Protein AF-A0A953YMF6-F1 (afdb_monomer)

Mean predicted aligned error: 9.03 Å

Structure (mmCIF, N/CA/C/O backbone):
data_AF-A0A953YMF6-F1
#
_entry.id   AF-A0A953YMF6-F1
#
loop_
_atom_site.group_PDB
_atom_site.id
_atom_site.type_symbol
_atom_site.label_atom_id
_atom_site.label_alt_id
_atom_site.label_comp_id
_atom_site.label_asym_id
_atom_site.label_entity_id
_atom_site.label_seq_id
_atom_site.pdbx_PDB_ins_code
_atom_site.Cartn_x
_atom_site.Cartn_y
_atom_site.Cartn_z
_atom_site.occupancy
_atom_site.B_iso_or_equiv
_atom_site.auth_seq_id
_atom_site.auth_comp_id
_atom_site.auth_asym_id
_atom_site.auth_atom_id
_atom_site.pdbx_PDB_model_num
ATOM 1 N N . MET A 1 1 ? 5.468 -8.503 -53.612 1.00 35.72 1 MET A N 1
ATOM 2 C CA . MET A 1 1 ? 6.030 -7.409 -52.796 1.00 35.72 1 MET A CA 1
ATOM 3 C C . MET A 1 1 ? 4.960 -7.009 -51.811 1.00 35.72 1 MET A C 1
ATOM 5 O O . MET A 1 1 ? 3.915 -6.555 -52.247 1.00 35.72 1 MET A O 1
ATOM 9 N N . ILE A 1 2 ? 5.167 -7.304 -50.532 1.00 38.12 2 ILE A N 1
ATOM 10 C CA . ILE A 1 2 ? 4.272 -6.901 -49.447 1.00 38.12 2 ILE A CA 1
ATOM 11 C C . ILE A 1 2 ? 5.068 -5.865 -48.662 1.00 38.12 2 ILE A C 1
ATOM 13 O O . ILE A 1 2 ? 6.164 -6.175 -48.197 1.00 38.12 2 ILE A O 1
ATOM 17 N N . GLU A 1 3 ? 4.576 -4.630 -48.616 1.00 32.31 3 GLU A N 1
ATOM 18 C CA . GLU A 1 3 ? 5.166 -3.569 -47.800 1.00 32.31 3 GLU A CA 1
ATOM 19 C C . GLU A 1 3 ? 5.067 -3.939 -46.311 1.00 32.31 3 GLU A C 1
ATOM 21 O O . GLU A 1 3 ? 4.040 -4.480 -45.883 1.00 32.31 3 GLU A O 1
ATOM 26 N N . PRO A 1 4 ? 6.096 -3.657 -45.495 1.00 41.09 4 PRO A N 1
ATOM 27 C CA . PRO A 1 4 ? 5.987 -3.818 -44.060 1.00 41.09 4 PRO A CA 1
ATOM 28 C C . PRO A 1 4 ? 5.126 -2.683 -43.501 1.00 41.09 4 PRO A C 1
ATOM 30 O O . PRO A 1 4 ? 5.517 -1.519 -43.515 1.00 41.09 4 PRO A O 1
ATOM 33 N N . GLN A 1 5 ? 3.949 -3.047 -42.992 1.00 37.19 5 GLN A N 1
ATOM 34 C CA . GLN A 1 5 ? 3.132 -2.204 -42.123 1.00 37.19 5 GLN A CA 1
ATOM 35 C C . GLN A 1 5 ? 3.974 -1.812 -40.900 1.00 37.19 5 GLN A C 1
ATOM 37 O O . GLN A 1 5 ? 4.220 -2.625 -40.007 1.00 37.19 5 GLN A O 1
ATOM 42 N N . THR A 1 6 ? 4.458 -0.574 -40.875 1.00 38.00 6 THR A N 1
ATOM 43 C CA . THR A 1 6 ? 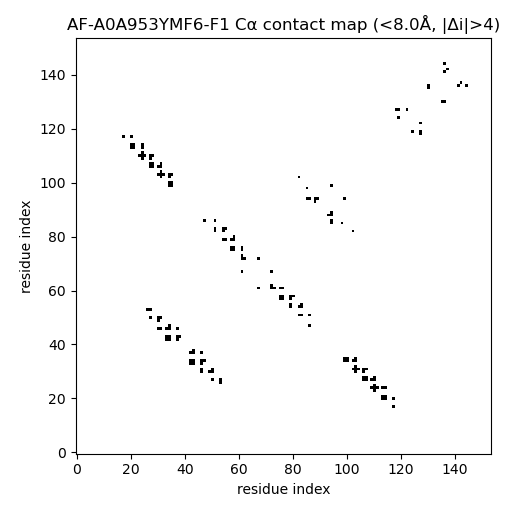5.107 0.018 -39.707 1.00 38.00 6 THR A CA 1
ATOM 44 C C . THR A 1 6 ? 4.085 0.136 -38.581 1.00 38.00 6 THR A C 1
ATOM 46 O O . THR A 1 6 ? 3.104 0.871 -38.683 1.00 38.00 6 THR A O 1
ATOM 49 N N . SER A 1 7 ? 4.317 -0.633 -37.518 1.00 37.59 7 SER A N 1
ATOM 50 C CA . SER A 1 7 ? 3.500 -0.709 -36.308 1.00 37.59 7 SER A CA 1
ATOM 51 C C . SER A 1 7 ? 3.363 0.664 -35.629 1.00 37.59 7 SER A C 1
ATOM 53 O O . SER A 1 7 ? 4.248 1.111 -34.903 1.00 37.59 7 SER A O 1
ATOM 55 N N . HIS A 1 8 ? 2.239 1.344 -35.860 1.00 34.78 8 HIS A N 1
ATOM 56 C CA . HIS A 1 8 ? 1.838 2.587 -35.190 1.00 34.78 8 HIS A CA 1
ATOM 57 C C . HIS A 1 8 ? 1.134 2.310 -33.843 1.00 34.78 8 HIS A C 1
ATOM 59 O O . HIS A 1 8 ? 0.002 2.737 -33.635 1.00 34.78 8 HIS A O 1
ATOM 65 N N . LEU A 1 9 ? 1.767 1.581 -32.913 1.00 37.84 9 LEU A N 1
ATOM 66 C CA . LEU A 1 9 ? 1.122 1.196 -31.638 1.00 37.84 9 LEU A CA 1
ATOM 67 C C . LEU A 1 9 ? 1.885 1.537 -30.344 1.00 37.84 9 LEU A C 1
ATOM 69 O O . LEU A 1 9 ? 1.521 1.020 -29.296 1.00 37.84 9 LEU A O 1
ATOM 73 N N . ASN A 1 10 ? 2.875 2.440 -30.351 1.00 44.47 10 ASN A N 1
ATOM 74 C CA . ASN A 1 10 ? 3.726 2.645 -29.158 1.00 44.47 10 ASN A CA 1
ATOM 75 C C . ASN A 1 10 ? 3.634 4.010 -28.445 1.00 44.47 10 ASN A C 1
ATOM 77 O O . ASN A 1 10 ? 4.318 4.201 -27.448 1.00 44.47 10 ASN A O 1
ATOM 81 N N . GLY A 1 11 ? 2.795 4.954 -28.887 1.00 38.06 11 GLY A N 1
ATOM 82 C CA . GLY A 1 11 ? 2.727 6.290 -28.259 1.00 38.06 11 GLY A CA 1
ATOM 83 C C . GLY A 1 11 ? 1.554 6.524 -27.299 1.00 38.06 11 GLY A C 1
ATOM 84 O O . GLY A 1 11 ? 1.656 7.334 -26.386 1.00 38.06 11 GLY A O 1
ATOM 85 N N . LEU A 1 12 ? 0.428 5.832 -27.495 1.00 35.53 12 LEU A N 1
ATOM 86 C CA . LEU A 1 12 ? -0.853 6.201 -26.871 1.00 35.53 12 LEU A CA 1
ATOM 87 C C . LEU A 1 12 ? -1.210 5.412 -25.601 1.00 35.53 12 LEU A C 1
ATOM 89 O O . LEU A 1 12 ? -2.203 5.740 -24.963 1.00 35.53 12 LEU A O 1
ATOM 93 N N . ASN A 1 13 ? -0.421 4.403 -25.213 1.00 51.28 13 ASN A N 1
ATOM 94 C CA . ASN A 1 13 ? -0.772 3.513 -24.096 1.00 51.28 13 ASN A CA 1
ATOM 95 C C . ASN A 1 13 ? 0.205 3.559 -22.907 1.00 51.28 13 ASN A C 1
ATOM 97 O O . ASN A 1 13 ? -0.141 3.090 -21.832 1.00 51.28 13 ASN A O 1
ATOM 101 N N . LEU A 1 14 ? 1.402 4.145 -23.052 1.00 45.78 14 LEU A N 1
ATOM 102 C CA . LEU A 1 14 ? 2.313 4.303 -21.909 1.00 45.78 14 LEU A CA 1
ATOM 103 C C . LEU A 1 14 ? 1.815 5.382 -20.942 1.00 45.78 14 LEU A C 1
ATOM 105 O O . LEU A 1 14 ? 1.715 5.118 -19.752 1.00 45.78 14 LEU A O 1
ATOM 109 N N . ASN A 1 15 ? 1.412 6.550 -21.454 1.00 50.34 15 ASN A N 1
ATOM 110 C CA . ASN A 1 15 ? 0.965 7.662 -20.608 1.00 50.34 15 ASN A CA 1
ATOM 111 C C . ASN A 1 15 ? -0.274 7.293 -19.775 1.00 50.34 15 ASN A C 1
ATOM 113 O O . ASN A 1 15 ? -0.282 7.508 -18.574 1.00 50.34 15 ASN A O 1
ATOM 117 N N . ALA A 1 16 ? -1.280 6.643 -20.372 1.00 51.50 16 ALA A N 1
ATOM 118 C CA . ALA A 1 16 ? -2.494 6.245 -19.652 1.00 51.50 16 ALA A CA 1
ATOM 119 C C . ALA A 1 16 ? -2.243 5.156 -18.586 1.00 51.50 16 ALA A C 1
ATOM 121 O O . ALA A 1 16 ? -2.864 5.169 -17.523 1.00 51.50 16 ALA A O 1
ATOM 122 N N . VAL A 1 17 ? -1.329 4.215 -18.853 1.00 55.47 17 VAL A N 1
ATOM 123 C CA . VAL A 1 17 ? -0.940 3.172 -17.888 1.00 55.47 17 VAL A CA 1
ATOM 124 C C . VAL A 1 17 ? -0.096 3.760 -16.752 1.00 55.47 17 VAL A C 1
ATOM 126 O O . VAL A 1 17 ? -0.308 3.401 -15.593 1.00 55.47 17 VAL A O 1
ATOM 129 N N . MET A 1 18 ? 0.804 4.698 -17.063 1.00 59.38 18 MET A N 1
ATOM 130 C CA . MET A 1 18 ? 1.586 5.433 -16.066 1.00 59.38 18 MET A CA 1
ATOM 131 C C . MET A 1 18 ? 0.686 6.309 -15.185 1.00 59.38 18 MET A C 1
ATOM 133 O O . MET A 1 18 ? 0.824 6.277 -13.964 1.00 59.38 18 MET A O 1
ATOM 137 N N . ASP A 1 19 ? -0.295 7.000 -15.771 1.00 67.62 19 ASP A N 1
ATOM 138 C CA . ASP A 1 19 ? -1.253 7.838 -15.041 1.00 67.62 19 ASP A CA 1
ATOM 139 C C . ASP A 1 19 ? -2.106 7.013 -14.060 1.00 67.62 19 ASP A C 1
ATOM 141 O O . ASP A 1 19 ? -2.332 7.434 -12.923 1.00 67.62 19 ASP A O 1
ATOM 145 N N . SER A 1 20 ? -2.531 5.805 -14.456 1.00 75.44 20 SER A N 1
ATOM 146 C CA . SER A 1 20 ? -3.292 4.896 -13.583 1.00 75.44 20 SER A CA 1
ATOM 147 C C . SER A 1 20 ? -2.458 4.398 -12.402 1.00 75.44 20 SER A C 1
ATOM 149 O O . SER A 1 20 ? -2.906 4.464 -11.260 1.00 75.44 20 SER A O 1
ATOM 151 N N . ALA A 1 21 ? -1.232 3.930 -12.649 1.00 76.69 21 ALA A N 1
ATOM 152 C CA . ALA A 1 21 ? -0.376 3.383 -11.597 1.00 76.69 21 ALA A CA 1
ATOM 153 C C . ALA A 1 21 ? 0.095 4.456 -10.602 1.00 76.69 21 ALA A C 1
ATOM 155 O O . ALA A 1 21 ? 0.139 4.211 -9.395 1.00 76.69 21 ALA A O 1
ATOM 156 N N . VAL A 1 22 ? 0.399 5.664 -11.0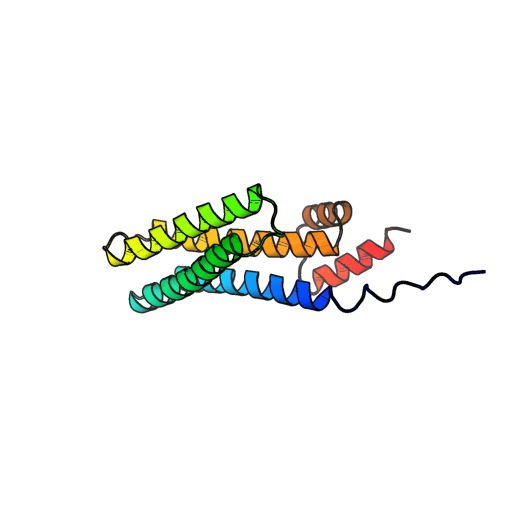85 1.00 81.81 22 VAL A N 1
ATOM 157 C CA . VAL A 1 22 ? 0.719 6.809 -10.220 1.00 81.81 22 VAL A CA 1
ATOM 158 C C . VAL A 1 22 ? -0.497 7.206 -9.383 1.00 81.81 22 VAL A C 1
ATOM 160 O O . VAL A 1 22 ? -0.361 7.448 -8.185 1.00 81.81 22 VAL A O 1
ATOM 163 N N . SER A 1 23 ? -1.698 7.216 -9.970 1.00 87.06 23 SER A N 1
ATOM 164 C CA . SER A 1 23 ? -2.935 7.491 -9.229 1.00 87.06 23 SER A CA 1
ATOM 165 C C . SER A 1 23 ? -3.195 6.458 -8.124 1.00 87.06 23 SER A C 1
ATOM 167 O O . SER A 1 23 ? -3.509 6.833 -6.993 1.00 87.06 23 SER A O 1
ATOM 169 N N . GLU A 1 24 ? -3.001 5.169 -8.411 1.00 86.94 24 GLU A N 1
ATOM 170 C CA . GLU A 1 24 ? -3.149 4.078 -7.440 1.00 86.94 24 GLU A CA 1
ATOM 171 C C . GLU A 1 24 ? -2.130 4.176 -6.294 1.00 86.94 24 GLU A C 1
ATOM 173 O O . GLU A 1 24 ? -2.500 4.067 -5.119 1.00 86.94 24 GLU A O 1
ATOM 178 N N . ALA A 1 25 ? -0.858 4.437 -6.613 1.00 90.06 25 ALA A N 1
ATOM 179 C CA . ALA A 1 25 ? 0.185 4.648 -5.614 1.00 90.06 25 ALA A CA 1
ATOM 180 C C . ALA A 1 25 ? -0.109 5.870 -4.730 1.00 90.06 25 ALA A C 1
ATOM 182 O O . ALA A 1 25 ? 0.014 5.789 -3.505 1.00 90.06 25 ALA A O 1
ATOM 183 N N . ASN A 1 26 ? -0.566 6.974 -5.327 1.00 92.31 26 ASN A N 1
ATOM 184 C CA . ASN A 1 26 ? -0.955 8.176 -4.593 1.00 92.31 26 ASN A CA 1
ATOM 185 C C . ASN A 1 26 ? -2.125 7.902 -3.647 1.00 92.31 26 ASN A C 1
ATOM 187 O O . ASN A 1 26 ? -2.067 8.296 -2.486 1.00 92.31 26 ASN A O 1
ATOM 191 N N . ALA A 1 27 ? -3.148 7.165 -4.087 1.00 94.56 27 ALA A N 1
ATOM 192 C CA . ALA A 1 27 ? -4.291 6.839 -3.240 1.00 94.56 27 ALA A CA 1
ATOM 193 C C . ALA A 1 27 ? -3.888 6.025 -1.993 1.00 94.56 27 ALA A C 1
ATOM 195 O O . ALA A 1 27 ? -4.419 6.255 -0.902 1.00 94.56 27 ALA A O 1
ATOM 196 N N . LEU A 1 28 ? -2.935 5.097 -2.136 1.00 95.88 28 LEU A N 1
ATOM 197 C CA . LEU A 1 28 ? -2.365 4.347 -1.014 1.00 95.88 28 LEU A CA 1
ATOM 198 C C . LEU A 1 28 ? -1.517 5.243 -0.099 1.00 95.88 28 LEU A C 1
ATOM 200 O O . LEU A 1 28 ? -1.664 5.179 1.123 1.00 95.88 28 LEU A O 1
ATOM 204 N N . ALA A 1 29 ? -0.667 6.101 -0.666 1.00 95.06 29 ALA A N 1
ATOM 205 C CA . ALA A 1 29 ? 0.146 7.041 0.104 1.00 95.06 29 ALA A CA 1
ATOM 206 C C . A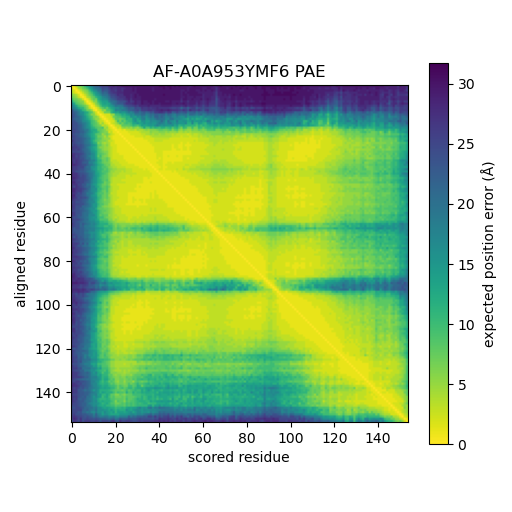LA A 1 29 ? -0.721 8.025 0.909 1.00 95.06 29 ALA A C 1
ATOM 208 O O . ALA A 1 29 ? -0.494 8.213 2.103 1.00 95.06 29 ALA A O 1
ATOM 209 N N . GLU A 1 30 ? -1.770 8.578 0.299 1.00 96.00 30 GLU A N 1
ATOM 210 C CA . GLU A 1 30 ? -2.768 9.417 0.967 1.00 96.00 30 GLU A CA 1
ATOM 211 C C . GLU A 1 30 ? -3.428 8.682 2.135 1.00 96.00 30 GLU A C 1
ATOM 213 O O . GLU A 1 30 ? -3.497 9.219 3.238 1.00 96.00 30 GLU A O 1
ATOM 218 N N . ALA A 1 31 ? -3.863 7.433 1.934 1.00 96.75 31 ALA A N 1
ATOM 219 C CA . ALA A 1 31 ? -4.463 6.637 3.001 1.00 96.75 31 ALA A CA 1
ATOM 220 C C . ALA A 1 31 ? -3.488 6.410 4.170 1.00 96.75 31 ALA A C 1
ATOM 222 O O . ALA A 1 31 ? -3.891 6.454 5.331 1.00 96.75 31 ALA A O 1
ATOM 223 N N . ALA A 1 32 ? -2.197 6.208 3.889 1.00 96.56 32 ALA A N 1
ATOM 224 C CA . ALA A 1 32 ? -1.176 6.110 4.930 1.00 96.56 32 ALA A CA 1
ATOM 225 C C . ALA A 1 32 ? -0.993 7.423 5.703 1.00 96.56 32 ALA A C 1
ATOM 227 O O . ALA A 1 32 ? -0.925 7.400 6.932 1.00 96.56 32 ALA A O 1
ATOM 228 N N . LEU A 1 33 ? -0.946 8.558 5.001 1.00 96.25 33 LEU A N 1
ATOM 229 C CA . LEU A 1 33 ? -0.832 9.882 5.615 1.00 96.25 33 LEU A CA 1
ATOM 230 C C . LEU A 1 33 ? -2.057 10.210 6.471 1.00 96.25 33 LEU A C 1
ATOM 232 O O . LEU A 1 33 ? -1.906 10.738 7.568 1.00 96.25 33 LEU A O 1
ATOM 236 N N . MET A 1 34 ? -3.261 9.848 6.017 1.00 97.38 34 MET A N 1
ATOM 237 C CA . MET A 1 34 ? -4.480 9.994 6.814 1.00 97.38 34 MET A CA 1
ATOM 238 C C . MET A 1 34 ? -4.391 9.214 8.127 1.00 97.38 34 MET A C 1
ATOM 240 O O . MET A 1 34 ? -4.782 9.740 9.161 1.00 97.38 34 MET A O 1
ATOM 244 N N . ILE A 1 35 ? -3.853 7.988 8.106 1.00 95.94 35 ILE A N 1
ATOM 245 C CA . ILE A 1 35 ? -3.656 7.194 9.327 1.00 95.94 35 ILE A CA 1
ATOM 246 C C . ILE A 1 35 ? -2.626 7.857 10.252 1.00 95.94 35 ILE A C 1
ATOM 248 O O . ILE A 1 35 ? -2.854 7.939 11.454 1.00 95.94 35 ILE A O 1
ATOM 252 N N . GLN A 1 36 ? -1.493 8.312 9.710 1.00 95.12 36 GLN A N 1
ATOM 253 C CA . GLN A 1 36 ? -0.401 8.886 10.508 1.00 95.12 36 GLN A CA 1
ATOM 254 C C . GLN A 1 36 ? -0.754 10.241 11.128 1.00 95.12 36 GLN A C 1
ATOM 256 O O . GLN A 1 36 ? -0.293 10.541 12.225 1.00 95.12 36 GLN A O 1
ATOM 261 N N . ASN A 1 37 ? -1.573 11.037 10.438 1.00 95.75 37 ASN A N 1
ATOM 262 C CA . ASN A 1 37 ? -1.957 12.383 10.861 1.00 95.75 37 ASN A CA 1
ATOM 263 C C . ASN A 1 37 ? -3.299 12.423 11.608 1.00 95.75 37 ASN A C 1
ATOM 265 O O . ASN A 1 37 ? -3.796 13.506 11.911 1.00 95.75 37 ASN A O 1
ATOM 269 N N . ALA A 1 38 ? -3.932 11.274 11.859 1.00 95.00 38 ALA A N 1
ATOM 270 C CA . ALA A 1 38 ? -5.188 11.232 12.591 1.00 95.00 38 ALA A CA 1
ATOM 271 C C . ALA A 1 38 ? -4.950 11.476 14.089 1.00 95.00 38 ALA A C 1
ATOM 273 O O . ALA A 1 38 ? -4.272 10.699 14.758 1.00 95.00 38 ALA A O 1
ATOM 274 N N . GLU A 1 39 ? -5.556 12.535 14.621 1.00 93.38 39 GLU A N 1
ATOM 275 C CA . GLU A 1 39 ? -5.455 12.933 16.033 1.00 93.38 39 GLU A CA 1
ATOM 276 C C . GLU A 1 39 ? -6.737 12.631 16.822 1.00 93.38 39 GLU A C 1
ATOM 278 O O . GLU A 1 39 ? -6.749 12.663 18.051 1.00 93.38 39 GLU A O 1
ATOM 283 N N . THR A 1 40 ? -7.832 12.338 16.118 1.00 93.19 40 THR A N 1
ATOM 284 C CA . THR A 1 40 ? -9.154 12.075 16.699 1.00 93.19 40 THR A CA 1
ATOM 285 C C . THR A 1 40 ? -9.708 10.739 16.223 1.00 93.19 40 THR A C 1
ATOM 287 O O . THR A 1 40 ? -9.428 10.302 15.106 1.00 93.19 40 THR A O 1
ATOM 290 N N . ASP A 1 41 ? -10.577 10.122 17.026 1.00 90.56 41 ASP A N 1
ATOM 291 C CA . ASP A 1 41 ? -11.246 8.863 16.665 1.00 90.56 41 ASP A CA 1
ATOM 292 C C . ASP A 1 41 ? -12.022 8.970 15.346 1.00 90.56 41 ASP A C 1
ATOM 294 O O . ASP A 1 41 ? -12.071 8.020 14.565 1.00 90.56 41 ASP A O 1
ATOM 298 N N . GLN A 1 42 ? -12.588 10.146 15.059 1.00 93.06 42 GLN A N 1
ATOM 299 C CA . GLN A 1 42 ? -13.275 10.398 13.798 1.00 93.06 42 GLN A CA 1
ATOM 300 C C . GLN A 1 42 ? -12.307 10.380 12.607 1.00 93.06 42 GLN A C 1
ATOM 302 O O . GLN A 1 42 ? -12.577 9.699 11.620 1.00 93.06 42 GLN A O 1
ATOM 307 N N . GLN A 1 43 ? -11.155 11.051 12.714 1.00 94.25 43 GLN A N 1
ATOM 308 C CA . GLN A 1 43 ? -10.124 11.017 11.670 1.00 94.25 43 GLN A CA 1
ATOM 309 C C . GLN A 1 43 ? -9.549 9.609 11.479 1.00 94.25 43 GLN A C 1
ATOM 311 O O . GLN A 1 43 ? -9.329 9.192 10.342 1.00 94.25 43 GLN A O 1
ATOM 316 N N . ILE A 1 44 ? -9.356 8.852 12.567 1.00 93.19 44 ILE A N 1
ATOM 317 C CA . ILE A 1 44 ? -8.946 7.443 12.495 1.00 93.19 44 ILE A CA 1
ATOM 318 C C . ILE A 1 44 ? -10.008 6.642 11.732 1.00 93.19 44 ILE A C 1
ATOM 320 O O . ILE A 1 44 ? -9.672 5.899 10.812 1.00 93.19 44 ILE A O 1
ATOM 324 N N . GLY A 1 45 ? -11.290 6.817 12.059 1.00 93.25 45 GLY A N 1
ATOM 325 C CA . GLY A 1 45 ? -12.399 6.158 11.369 1.00 93.25 45 GLY A CA 1
ATOM 326 C C . GLY A 1 45 ? -12.445 6.462 9.868 1.00 93.25 45 GLY A C 1
ATOM 327 O O . GLY A 1 45 ? -12.613 5.547 9.059 1.00 93.25 45 GLY A O 1
ATOM 328 N N . ASP A 1 46 ? -12.238 7.719 9.476 1.00 94.56 46 ASP A N 1
ATOM 329 C CA . ASP A 1 46 ? -12.203 8.129 8.069 1.00 94.56 46 ASP A CA 1
ATOM 330 C C . ASP A 1 46 ? -10.987 7.546 7.328 1.00 94.56 46 ASP A C 1
ATOM 332 O O . ASP A 1 46 ? -11.122 7.032 6.213 1.00 94.56 46 ASP A O 1
ATOM 336 N N . ALA A 1 47 ? -9.814 7.538 7.967 1.00 95.44 47 ALA A N 1
ATOM 337 C CA . ALA A 1 47 ? -8.597 6.935 7.427 1.00 95.44 47 ALA A CA 1
ATOM 338 C C . ALA A 1 47 ? -8.734 5.413 7.238 1.00 95.44 47 ALA A C 1
ATOM 340 O O . ALA A 1 47 ? -8.352 4.859 6.198 1.00 95.44 47 ALA A O 1
ATOM 341 N N . LEU A 1 48 ? -9.334 4.727 8.215 1.00 95.44 48 LEU A N 1
ATOM 342 C CA . LEU A 1 48 ? -9.632 3.298 8.141 1.00 95.44 48 LEU A CA 1
ATOM 343 C C . LEU A 1 48 ? -10.665 2.999 7.053 1.00 95.44 48 LEU A C 1
ATOM 345 O O . LEU A 1 48 ? -10.487 2.042 6.303 1.00 95.44 48 LEU A O 1
ATOM 349 N N . ARG A 1 49 ? -11.700 3.833 6.897 1.00 95.38 49 ARG A N 1
ATOM 350 C CA . ARG A 1 49 ? -12.701 3.691 5.828 1.00 95.38 49 ARG A CA 1
ATOM 351 C C . ARG A 1 49 ? -12.073 3.838 4.444 1.00 95.38 49 ARG A C 1
ATOM 353 O O . ARG A 1 49 ? -12.339 3.013 3.570 1.00 95.38 49 ARG A O 1
ATOM 360 N N . ARG A 1 50 ? -11.222 4.850 4.245 1.00 96.00 50 ARG A N 1
ATOM 361 C CA . ARG A 1 50 ? -10.479 5.041 2.989 1.00 96.00 50 ARG A CA 1
ATOM 362 C C . ARG A 1 50 ? -9.590 3.836 2.691 1.00 96.00 50 ARG A C 1
ATOM 364 O O . ARG A 1 50 ? -9.631 3.309 1.582 1.00 96.00 50 ARG A O 1
ATOM 371 N N . THR A 1 51 ? -8.845 3.366 3.690 1.00 96.38 51 THR A N 1
ATOM 372 C CA . THR A 1 51 ? -7.995 2.173 3.563 1.00 96.38 51 THR A CA 1
ATOM 373 C C . THR A 1 51 ? -8.834 0.947 3.201 1.00 96.38 51 THR A C 1
ATOM 375 O O . THR A 1 51 ? -8.524 0.253 2.238 1.00 96.38 51 THR A O 1
ATOM 378 N N . PHE A 1 52 ? -9.952 0.718 3.890 1.00 96.75 52 PHE A N 1
ATOM 379 C CA . PHE A 1 52 ? -10.855 -0.395 3.609 1.00 96.75 52 PHE A CA 1
ATOM 380 C C . PHE A 1 52 ? -11.344 -0.392 2.157 1.00 96.75 52 PHE A C 1
ATOM 382 O O . PHE A 1 52 ? -11.291 -1.421 1.493 1.00 96.75 52 PHE A O 1
ATOM 389 N N . GLN A 1 53 ? -11.784 0.759 1.639 1.00 96.50 53 GLN A N 1
ATOM 390 C CA . GLN A 1 53 ? -12.282 0.875 0.264 1.00 96.50 53 GLN A CA 1
ATOM 391 C C . GLN A 1 53 ? -11.218 0.506 -0.777 1.00 96.50 53 GLN A C 1
ATOM 393 O O . GLN A 1 53 ? -11.516 -0.237 -1.713 1.00 96.50 53 GLN A O 1
ATOM 398 N N . LEU A 1 54 ? -9.982 0.984 -0.600 1.00 95.88 54 LEU A N 1
ATOM 399 C CA . LEU A 1 54 ? -8.872 0.671 -1.504 1.00 95.88 54 LEU A CA 1
ATOM 400 C C . LEU A 1 54 ? -8.563 -0.829 -1.503 1.00 95.88 54 LEU A C 1
ATOM 402 O O . LEU A 1 54 ? -8.489 -1.456 -2.560 1.00 95.88 54 LEU A O 1
ATOM 406 N N . TRP A 1 55 ? -8.447 -1.424 -0.316 1.00 97.12 55 TRP A N 1
ATOM 407 C CA . TRP A 1 55 ? -8.103 -2.837 -0.175 1.00 97.12 55 TRP A CA 1
ATOM 408 C C . TRP A 1 55 ? -9.238 -3.778 -0.578 1.00 97.12 55 TRP A C 1
ATOM 410 O O . TRP A 1 55 ? -8.972 -4.828 -1.156 1.00 97.12 55 TRP A O 1
ATOM 420 N N . ALA A 1 56 ? -10.499 -3.390 -0.377 1.00 96.12 56 ALA A N 1
ATOM 421 C CA . ALA A 1 56 ? -11.648 -4.119 -0.906 1.00 96.12 56 ALA A CA 1
ATOM 422 C C . ALA A 1 56 ? -11.658 -4.097 -2.444 1.00 96.12 56 ALA A C 1
ATOM 424 O O . ALA A 1 56 ? -11.909 -5.124 -3.076 1.00 96.12 56 ALA A O 1
ATOM 425 N N . GLY A 1 57 ? -11.317 -2.953 -3.047 1.00 94.38 57 GLY A N 1
ATOM 426 C CA . GLY A 1 57 ? -11.135 -2.824 -4.492 1.00 94.38 57 GLY A CA 1
ATOM 427 C C . GLY A 1 57 ? -10.024 -3.732 -5.024 1.00 94.38 57 GLY A C 1
ATOM 428 O O . GLY A 1 57 ? -10.257 -4.493 -5.961 1.00 94.38 57 GLY A O 1
ATOM 429 N N . LEU A 1 58 ? -8.847 -3.725 -4.389 1.00 92.19 58 LEU A N 1
ATOM 430 C CA . LEU A 1 58 ? -7.726 -4.607 -4.746 1.00 92.19 58 LEU A CA 1
ATOM 431 C C . LEU A 1 58 ? -8.077 -6.090 -4.586 1.00 92.19 58 LEU A C 1
ATOM 433 O O . LEU A 1 58 ? -7.762 -6.899 -5.459 1.00 92.19 58 LEU A O 1
ATOM 437 N N . ARG A 1 59 ? -8.775 -6.448 -3.503 1.00 95.56 59 ARG A N 1
ATOM 438 C CA . ARG A 1 59 ? -9.240 -7.816 -3.254 1.00 95.56 59 ARG A CA 1
ATOM 439 C C . ARG A 1 59 ? -10.184 -8.303 -4.348 1.00 95.56 59 ARG A C 1
ATOM 441 O O . ARG A 1 59 ? -10.055 -9.444 -4.790 1.00 95.56 59 ARG A O 1
ATOM 448 N N . ALA A 1 60 ? -11.110 -7.445 -4.778 1.00 93.81 60 ALA A N 1
ATOM 449 C CA . ALA A 1 60 ? -12.018 -7.726 -5.883 1.00 93.81 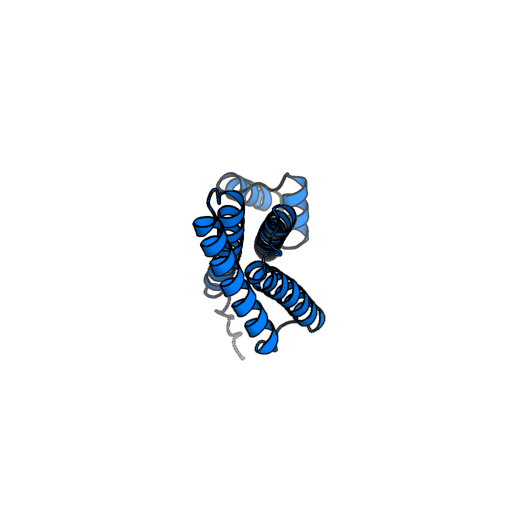60 ALA A CA 1
ATOM 450 C C . ALA A 1 60 ? -11.264 -7.793 -7.219 1.00 93.81 60 ALA A C 1
ATOM 452 O O . ALA A 1 60 ? -11.479 -8.718 -7.996 1.00 93.81 60 ALA A O 1
ATOM 453 N N . ALA A 1 61 ? -10.323 -6.884 -7.478 1.00 89.75 61 ALA A N 1
ATOM 454 C CA . ALA A 1 61 ? -9.495 -6.931 -8.680 1.00 89.75 61 ALA A CA 1
ATOM 455 C C . ALA A 1 61 ? -8.721 -8.255 -8.781 1.00 89.75 61 ALA A C 1
ATOM 457 O O . ALA A 1 61 ? -8.739 -8.879 -9.839 1.00 89.75 61 ALA A O 1
ATOM 458 N N . ALA A 1 62 ? -8.139 -8.737 -7.679 1.00 90.38 62 ALA A N 1
ATOM 459 C CA . ALA A 1 62 ? -7.457 -10.031 -7.629 1.00 90.38 62 ALA A CA 1
ATOM 460 C C . ALA A 1 62 ? -8.391 -11.228 -7.904 1.00 90.38 62 ALA A C 1
ATOM 462 O O . ALA A 1 62 ? -7.944 -12.274 -8.368 1.00 90.38 62 ALA A O 1
ATOM 463 N N . ASP A 1 63 ? -9.694 -11.101 -7.643 1.00 90.19 63 ASP A N 1
ATOM 464 C CA . ASP A 1 63 ? -10.669 -12.145 -7.974 1.00 90.19 63 ASP A CA 1
ATOM 465 C C . ASP A 1 63 ? -11.098 -12.154 -9.433 1.00 90.19 63 ASP A C 1
ATOM 467 O O . ASP A 1 63 ? -11.392 -13.217 -9.984 1.00 90.19 63 ASP A O 1
ATOM 471 N N . TRP A 1 64 ? -11.149 -10.980 -10.051 1.00 89.44 64 TRP A N 1
ATOM 472 C CA . TRP A 1 64 ? -11.743 -10.811 -11.372 1.00 89.44 64 TRP A CA 1
ATOM 473 C C . TRP A 1 64 ? -10.698 -10.770 -12.487 1.00 89.44 64 TRP A C 1
ATOM 475 O O . TRP A 1 64 ? -10.975 -11.220 -13.603 1.00 89.44 64 TRP A O 1
ATOM 485 N N . ARG A 1 65 ? -9.490 -10.270 -12.205 1.00 84.38 65 ARG A N 1
ATOM 486 C CA . ARG A 1 65 ? -8.395 -10.211 -13.177 1.00 84.38 65 ARG A CA 1
ATOM 487 C C . ARG A 1 65 ? -7.798 -11.593 -13.403 1.00 84.38 65 ARG A C 1
ATOM 489 O O . ARG A 1 65 ? -7.367 -12.269 -12.477 1.00 84.38 65 ARG A O 1
ATOM 496 N N . ARG A 1 66 ? -7.757 -12.003 -14.672 1.00 83.44 66 ARG A N 1
ATOM 497 C CA . ARG A 1 66 ? -7.166 -13.283 -15.107 1.00 83.44 66 ARG A CA 1
ATOM 498 C C . ARG A 1 66 ? -5.764 -13.139 -15.683 1.00 83.44 66 ARG A C 1
ATOM 500 O O . ARG A 1 66 ? -5.114 -14.136 -15.966 1.00 83.44 66 ARG A O 1
ATOM 507 N N . ASP A 1 67 ? -5.334 -11.906 -15.896 1.00 86.62 67 ASP A N 1
ATOM 508 C CA . ASP A 1 67 ? -4.066 -11.538 -16.510 1.00 86.62 67 ASP A CA 1
ATOM 509 C C . ASP A 1 67 ? -2.946 -11.309 -15.484 1.00 86.62 67 ASP A C 1
ATOM 511 O O . ASP A 1 67 ? -1.798 -11.082 -15.857 1.00 86.62 67 ASP A O 1
ATOM 515 N N . TRP A 1 68 ? -3.251 -11.410 -14.190 1.00 84.06 68 TRP A N 1
ATOM 516 C CA . TRP A 1 68 ? -2.243 -11.411 -13.136 1.00 84.06 68 TRP A CA 1
ATOM 517 C C . TRP A 1 68 ? -1.615 -12.799 -12.965 1.00 84.06 68 TRP A C 1
ATOM 519 O O . TRP A 1 68 ? -2.334 -13.801 -12.932 1.00 84.06 68 TRP A O 1
ATOM 529 N N . PRO A 1 69 ? -0.282 -12.894 -12.785 1.00 89.94 69 PRO A N 1
ATOM 530 C CA . PRO A 1 69 ? 0.362 -14.146 -12.409 1.00 89.94 69 PRO A CA 1
ATOM 531 C C . PRO A 1 69 ? -0.268 -14.742 -11.142 1.00 89.94 69 PRO A C 1
ATOM 533 O O . PRO A 1 69 ? -0.590 -14.017 -10.197 1.00 89.94 69 PRO A O 1
ATOM 536 N N . ALA A 1 70 ? -0.409 -16.069 -11.086 1.00 89.25 70 ALA A N 1
ATOM 537 C CA . ALA A 1 70 ? -1.029 -16.741 -9.939 1.00 89.25 70 ALA A CA 1
ATOM 538 C C . ALA A 1 70 ? -0.362 -16.403 -8.584 1.00 89.25 70 ALA A C 1
ATOM 540 O O . ALA A 1 70 ? -1.099 -16.120 -7.638 1.00 89.25 70 ALA A O 1
ATOM 541 N N . PRO A 1 71 ? 0.985 -16.334 -8.469 1.00 90.75 71 PRO A N 1
ATOM 542 C CA . PRO A 1 71 ? 1.631 -15.934 -7.217 1.00 90.75 71 PRO A CA 1
ATOM 543 C C . PRO A 1 71 ? 1.308 -14.494 -6.798 1.00 90.75 71 PRO A C 1
ATOM 545 O O . PRO A 1 71 ? 1.072 -14.241 -5.621 1.00 90.75 71 PRO A O 1
ATOM 548 N N . LEU A 1 72 ? 1.244 -13.561 -7.758 1.00 87.25 72 LEU A N 1
ATOM 549 C CA . LEU A 1 72 ? 0.863 -12.170 -7.494 1.00 87.25 72 LEU A CA 1
ATOM 550 C C . LEU A 1 72 ? -0.583 -12.096 -7.004 1.00 87.25 72 LEU A C 1
ATOM 552 O O . LEU A 1 72 ? -0.873 -11.447 -6.005 1.00 87.25 72 LEU A O 1
ATOM 556 N N . THR A 1 73 ? -1.477 -12.806 -7.687 1.00 90.19 73 THR A N 1
ATOM 557 C CA . THR A 1 73 ? -2.899 -12.855 -7.342 1.00 90.19 73 THR A CA 1
ATOM 558 C C . THR A 1 73 ? -3.110 -13.378 -5.921 1.00 90.19 73 THR A C 1
ATOM 560 O O . THR A 1 73 ? -3.863 -12.782 -5.155 1.00 90.19 73 THR A O 1
ATOM 563 N N . ALA A 1 74 ? -2.427 -14.466 -5.550 1.00 92.12 74 ALA A N 1
ATOM 564 C CA . ALA A 1 74 ? -2.480 -15.013 -4.196 1.00 92.12 74 ALA A CA 1
ATOM 565 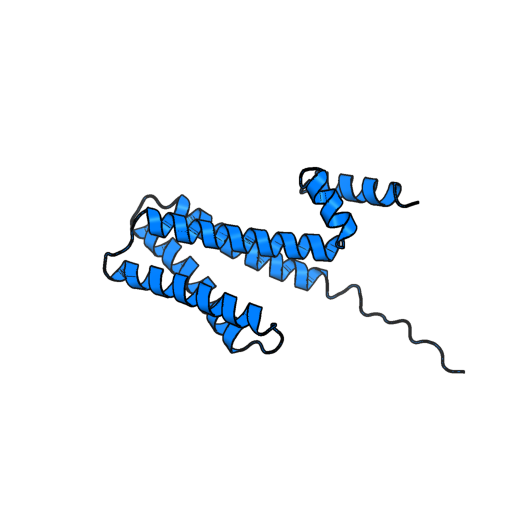C C . ALA A 1 74 ? -1.936 -14.014 -3.161 1.00 92.12 74 ALA A C 1
ATOM 567 O O . ALA A 1 74 ? -2.619 -13.719 -2.187 1.00 92.12 74 ALA A O 1
ATOM 568 N N . GLY A 1 75 ? -0.771 -13.411 -3.419 1.00 91.88 75 GLY A N 1
ATOM 569 C CA . GLY A 1 75 ? -0.178 -12.429 -2.510 1.00 91.88 75 GLY A CA 1
ATOM 570 C C . GLY A 1 75 ? -1.053 -11.190 -2.288 1.00 91.88 75 GLY A C 1
ATOM 571 O O . GLY A 1 75 ? -1.191 -10.735 -1.154 1.00 91.88 75 GLY A O 1
ATOM 572 N N . VAL A 1 76 ? -1.689 -10.661 -3.342 1.00 92.44 76 VAL A N 1
ATOM 573 C CA . VAL A 1 76 ? -2.617 -9.522 -3.214 1.00 92.44 76 VAL A CA 1
ATOM 574 C C . VAL A 1 76 ? -3.856 -9.911 -2.412 1.00 92.44 76 VAL A C 1
ATOM 576 O O . VAL A 1 76 ? -4.300 -9.120 -1.581 1.00 92.44 76 VAL A O 1
ATOM 579 N N . ARG A 1 77 ? -4.402 -11.118 -2.616 1.00 95.38 77 ARG A N 1
ATOM 580 C CA . ARG A 1 77 ? -5.535 -11.614 -1.819 1.00 95.38 77 ARG A CA 1
ATOM 581 C C . ARG A 1 77 ? -5.185 -11.703 -0.343 1.00 95.38 77 ARG A C 1
ATOM 583 O O . ARG A 1 77 ? -5.888 -11.101 0.458 1.00 95.38 77 ARG A O 1
ATOM 590 N N . ASP A 1 78 ? -4.093 -12.383 -0.009 1.00 95.56 78 ASP A N 1
ATOM 591 C CA . ASP A 1 78 ? -3.684 -12.602 1.380 1.00 95.56 78 ASP A CA 1
ATOM 592 C C . ASP A 1 78 ? -3.439 -11.272 2.101 1.00 95.56 78 ASP A C 1
ATOM 594 O O . ASP A 1 78 ? -3.884 -11.066 3.233 1.00 95.56 78 ASP A O 1
ATOM 598 N N . LEU A 1 79 ? -2.772 -10.331 1.426 1.00 95.62 79 LEU A N 1
ATOM 599 C CA . LEU A 1 79 ? -2.503 -9.014 1.988 1.00 95.62 79 LEU A CA 1
ATOM 600 C C . LEU A 1 79 ? -3.786 -8.193 2.165 1.00 95.62 79 LEU A C 1
ATOM 602 O O . LEU A 1 79 ? -3.967 -7.552 3.202 1.00 95.62 79 LEU A O 1
ATOM 606 N N . ALA A 1 80 ? -4.693 -8.234 1.190 1.00 96.81 80 ALA A N 1
ATOM 607 C CA . ALA A 1 80 ? -5.969 -7.546 1.299 1.00 96.81 80 ALA A CA 1
ATOM 608 C C . ALA A 1 80 ? -6.853 -8.149 2.398 1.00 96.81 80 ALA A C 1
ATOM 610 O O . ALA A 1 80 ? -7.425 -7.403 3.189 1.00 96.81 80 ALA A O 1
ATOM 611 N N . ASP A 1 81 ? -6.905 -9.475 2.517 1.00 96.94 81 ASP A N 1
ATOM 612 C CA . ASP A 1 81 ? -7.648 -10.164 3.574 1.00 96.94 81 ASP A CA 1
ATOM 613 C C . ASP A 1 81 ? -7.080 -9.822 4.963 1.00 96.94 81 ASP A C 1
ATOM 615 O O . ASP A 1 81 ? -7.839 -9.553 5.901 1.00 96.94 81 ASP A O 1
ATOM 619 N N . PHE A 1 82 ? -5.753 -9.726 5.101 1.00 96.19 82 PHE A N 1
ATOM 620 C CA . PHE A 1 82 ? -5.110 -9.239 6.324 1.00 96.19 82 PHE A CA 1
ATOM 621 C C . PHE A 1 82 ? -5.524 -7.799 6.668 1.00 96.19 82 PHE A C 1
ATOM 623 O O . PHE A 1 82 ? -5.918 -7.521 7.804 1.00 96.19 82 PHE A O 1
ATOM 630 N N . VAL A 1 83 ? -5.462 -6.872 5.709 1.00 96.69 83 VAL A N 1
ATOM 631 C CA . VAL A 1 83 ? -5.817 -5.465 5.954 1.00 96.69 83 VAL A CA 1
ATOM 632 C C . VAL A 1 83 ? -7.298 -5.326 6.307 1.00 96.69 83 VAL A C 1
ATOM 634 O O . VAL A 1 83 ? -7.635 -4.703 7.315 1.00 96.69 83 VAL A O 1
ATOM 637 N N . LEU A 1 84 ? -8.186 -5.943 5.527 1.00 96.50 84 LEU A N 1
ATOM 638 C CA . LEU A 1 84 ? -9.631 -5.880 5.742 1.00 96.50 84 LEU A CA 1
ATOM 639 C C . LEU A 1 84 ? -10.023 -6.495 7.089 1.00 96.50 84 LEU A C 1
ATOM 641 O O . LEU A 1 84 ? -10.785 -5.886 7.838 1.00 96.50 84 LEU A O 1
ATOM 645 N N . SER A 1 85 ? -9.466 -7.657 7.443 1.00 94.81 85 SER A N 1
ATOM 646 C CA . SER A 1 85 ? -9.722 -8.283 8.747 1.00 94.81 85 SER A CA 1
ATOM 647 C C . SER A 1 85 ? -9.198 -7.439 9.911 1.00 94.81 85 SER A C 1
ATOM 649 O O . SER A 1 85 ? -9.892 -7.301 10.920 1.00 94.81 85 SER A O 1
ATOM 651 N N . THR A 1 86 ? -8.032 -6.804 9.758 1.00 93.94 86 THR A N 1
ATOM 652 C CA . THR A 1 86 ? -7.471 -5.886 10.762 1.00 93.94 86 THR A CA 1
ATOM 653 C C . THR A 1 86 ? -8.385 -4.681 10.995 1.00 93.94 86 THR A C 1
ATOM 655 O O . THR A 1 86 ? -8.614 -4.299 12.144 1.00 93.94 86 THR A O 1
ATOM 658 N N . ILE A 1 87 ? -8.941 -4.105 9.925 1.00 93.88 87 ILE A N 1
ATOM 659 C CA . ILE A 1 87 ? -9.874 -2.973 10.008 1.00 93.88 87 ILE A CA 1
ATOM 660 C C . ILE A 1 87 ? -11.210 -3.404 10.623 1.00 93.88 87 ILE A C 1
ATOM 662 O O . ILE A 1 87 ? -11.711 -2.731 11.514 1.00 93.88 87 ILE A O 1
ATOM 666 N N . LEU A 1 88 ? -11.772 -4.548 10.231 1.00 91.50 88 LEU A N 1
ATOM 667 C CA . LEU A 1 88 ? -13.025 -5.054 10.812 1.00 91.50 88 LEU A CA 1
ATOM 668 C C . LEU A 1 88 ? -12.872 -5.484 12.283 1.00 91.50 88 LEU A C 1
ATOM 670 O O . LEU A 1 88 ? -13.840 -5.505 13.042 1.00 91.50 88 LEU A O 1
ATOM 674 N N . GLY A 1 89 ? -11.660 -5.835 12.715 1.00 84.94 89 GLY A N 1
ATOM 675 C CA . GLY A 1 89 ? -11.336 -6.017 14.133 1.00 84.94 89 GLY A CA 1
ATOM 676 C C . GLY A 1 89 ? -11.372 -4.704 14.928 1.00 84.94 89 GLY A C 1
ATOM 677 O O . GLY A 1 89 ? -11.666 -4.716 16.122 1.00 84.94 89 GLY A O 1
ATOM 678 N N . ALA A 1 90 ? -11.143 -3.557 14.275 1.00 79.56 90 ALA A N 1
ATOM 679 C CA . ALA A 1 90 ? -11.199 -2.234 14.900 1.00 79.56 90 ALA A CA 1
ATOM 680 C C . ALA A 1 90 ? -12.575 -1.924 15.492 1.00 79.56 90 ALA A C 1
ATOM 682 O O . ALA A 1 90 ? -12.663 -1.428 16.612 1.00 79.56 90 ALA A O 1
ATOM 683 N N . GLU A 1 91 ? -13.641 -2.277 14.767 1.00 67.94 91 GLU A N 1
ATOM 684 C CA . GLU A 1 91 ? -15.032 -2.067 15.190 1.00 67.94 91 GLU A CA 1
ATOM 685 C C . GLU A 1 91 ? -15.389 -2.858 16.460 1.00 67.94 91 GLU A C 1
ATOM 687 O O . GLU A 1 91 ? -16.360 -2.544 17.144 1.00 67.94 91 GLU A O 1
ATOM 692 N N . ARG A 1 92 ? -14.574 -3.860 16.814 1.00 73.31 92 ARG A N 1
ATOM 693 C CA . ARG A 1 92 ? -14.695 -4.661 18.039 1.00 73.31 92 ARG A CA 1
ATOM 694 C C . ARG A 1 92 ? -13.805 -4.165 19.186 1.00 73.31 92 ARG A C 1
ATOM 696 O O . ARG A 1 92 ? -13.684 -4.847 20.198 1.00 73.31 92 ARG A O 1
ATOM 703 N N . GLY A 1 93 ? -13.191 -2.988 19.043 1.00 75.31 93 GLY A N 1
ATOM 704 C CA . GLY A 1 93 ? -12.321 -2.383 20.057 1.00 75.31 93 GLY A CA 1
ATOM 705 C C . GLY A 1 93 ? -10.876 -2.889 20.036 1.00 75.31 93 GLY A C 1
ATOM 706 O O . GLY A 1 93 ? -10.121 -2.617 20.964 1.00 75.31 93 GLY A O 1
ATOM 707 N N . GLU A 1 94 ? -10.458 -3.613 18.993 1.00 79.31 94 GLU A N 1
ATOM 708 C CA . GLU A 1 94 ? -9.112 -4.197 18.916 1.00 79.31 94 GLU A CA 1
ATOM 709 C C . GLU A 1 94 ? -8.080 -3.302 18.209 1.00 79.31 94 GLU A C 1
ATOM 711 O O . GLU A 1 94 ? -6.964 -3.759 17.930 1.00 79.31 94 GLU A O 1
ATOM 716 N N . MET A 1 95 ? -8.440 -2.069 17.842 1.00 88.69 95 MET A N 1
ATOM 717 C CA . MET A 1 95 ? -7.531 -1.172 17.129 1.00 88.69 95 MET A CA 1
ATOM 718 C C . MET A 1 95 ? -6.502 -0.578 18.084 1.00 88.69 95 MET A C 1
ATOM 720 O O . MET A 1 95 ? -6.838 -0.005 19.115 1.00 88.69 95 MET A O 1
ATOM 724 N N . THR A 1 96 ? -5.230 -0.707 17.720 1.00 90.19 96 THR A N 1
ATOM 725 C CA . THR A 1 96 ? -4.103 -0.184 18.493 1.00 90.19 96 THR A CA 1
ATOM 726 C C . THR A 1 96 ? -3.246 0.708 17.610 1.00 90.19 96 THR A C 1
ATOM 728 O O . THR A 1 96 ? -3.231 0.552 16.388 1.00 90.19 96 THR A O 1
ATOM 731 N N . VAL A 1 97 ? -2.457 1.590 18.227 1.00 90.62 97 VAL A N 1
ATOM 732 C CA . VAL A 1 97 ? -1.470 2.415 17.508 1.00 90.62 97 VAL A CA 1
ATOM 733 C C . VAL A 1 97 ? -0.537 1.541 16.663 1.00 90.62 97 VAL A C 1
ATOM 735 O O . VAL A 1 97 ? -0.282 1.853 15.509 1.00 90.62 97 VAL A O 1
ATOM 738 N N . ALA A 1 98 ? -0.099 0.390 17.180 1.00 91.81 98 ALA A N 1
ATOM 739 C CA . ALA A 1 98 ? 0.752 -0.534 16.429 1.00 91.81 98 ALA A CA 1
ATOM 740 C C . ALA A 1 98 ? 0.069 -1.086 15.162 1.00 91.81 98 ALA A C 1
ATOM 742 O O . ALA A 1 98 ? 0.713 -1.206 14.116 1.00 91.81 98 ALA A O 1
ATOM 743 N N . LYS A 1 99 ? -1.235 -1.395 15.225 1.00 93.81 99 LYS A N 1
ATOM 744 C CA . LYS A 1 99 ? -2.014 -1.818 14.051 1.00 93.81 99 LYS A CA 1
ATOM 745 C C . LYS A 1 99 ? -2.175 -0.671 13.051 1.00 93.81 99 LYS A C 1
ATOM 747 O O . LYS A 1 99 ? -1.951 -0.895 11.866 1.00 93.81 99 LYS A O 1
ATOM 752 N N . LEU A 1 100 ? -2.458 0.551 13.511 1.00 94.62 100 LEU A N 1
ATOM 753 C CA . LEU A 1 100 ? -2.503 1.744 12.653 1.00 94.62 100 LEU A CA 1
ATOM 754 C C . LEU A 1 100 ? -1.165 1.970 11.933 1.00 94.62 100 LEU A C 1
ATOM 756 O O . LEU A 1 100 ? -1.132 2.071 10.707 1.00 94.62 100 LEU A O 1
ATOM 760 N N . THR A 1 101 ? -0.048 1.930 12.660 1.00 95.19 101 THR A N 1
ATOM 761 C CA . THR A 1 101 ? 1.298 2.039 12.079 1.00 95.19 101 THR A CA 1
ATOM 762 C C . THR A 1 101 ? 1.566 0.938 11.055 1.00 95.19 101 THR A C 1
ATOM 764 O O . THR A 1 101 ? 2.148 1.199 10.000 1.00 95.19 101 THR A O 1
ATOM 767 N N . THR A 1 102 ? 1.118 -0.289 11.330 1.00 95.75 102 THR A N 1
ATOM 768 C CA . THR A 1 102 ? 1.251 -1.418 10.398 1.00 95.75 102 THR A CA 1
ATOM 769 C C . THR A 1 102 ? 0.482 -1.155 9.103 1.00 95.75 102 THR A C 1
ATOM 771 O O . THR A 1 102 ? 1.054 -1.297 8.025 1.00 95.75 102 THR A O 1
ATOM 774 N N . LEU A 1 103 ? -0.773 -0.706 9.192 1.00 96.81 103 LEU A N 1
ATOM 775 C CA . LEU A 1 103 ? -1.597 -0.375 8.025 1.00 96.81 103 LEU A CA 1
ATOM 776 C C . LEU A 1 103 ? -0.984 0.758 7.191 1.00 96.81 103 LEU A C 1
ATOM 778 O O . LEU A 1 103 ? -0.854 0.623 5.975 1.00 96.81 103 LEU A O 1
ATOM 782 N N . ALA A 1 104 ? -0.530 1.837 7.836 1.00 96.81 104 ALA A N 1
ATOM 783 C CA . ALA A 1 104 ? 0.143 2.935 7.145 1.00 96.81 104 ALA A CA 1
ATOM 784 C C . ALA A 1 104 ? 1.430 2.468 6.443 1.00 96.81 104 ALA A C 1
ATOM 786 O O . ALA A 1 104 ? 1.690 2.832 5.298 1.00 96.81 104 ALA A O 1
ATOM 787 N N . THR A 1 105 ? 2.215 1.613 7.103 1.00 96.69 105 THR A N 1
ATOM 788 C CA . THR A 1 105 ? 3.451 1.056 6.537 1.00 96.69 105 THR A CA 1
ATOM 789 C C . THR A 1 105 ? 3.171 0.166 5.330 1.00 96.69 105 THR A C 1
ATOM 791 O O . THR A 1 105 ? 3.887 0.251 4.335 1.00 96.69 105 THR A O 1
ATOM 794 N N . ILE A 1 106 ? 2.140 -0.681 5.397 1.00 96.44 106 ILE A N 1
ATOM 795 C CA . ILE A 1 106 ? 1.724 -1.525 4.272 1.00 96.44 106 ILE A CA 1
ATOM 796 C C . ILE A 1 106 ? 1.346 -0.646 3.078 1.00 96.44 106 ILE A C 1
ATOM 798 O O . ILE A 1 106 ? 1.889 -0.841 1.992 1.00 96.44 106 ILE A O 1
ATOM 802 N N . ASN A 1 107 ? 0.491 0.356 3.289 1.00 96.88 107 ASN A N 1
ATOM 803 C CA . ASN A 1 107 ? 0.071 1.278 2.236 1.00 96.88 107 ASN A CA 1
ATOM 804 C C . ASN A 1 107 ? 1.270 1.973 1.567 1.00 96.88 107 ASN A C 1
ATOM 806 O O . ASN A 1 107 ? 1.378 1.955 0.343 1.00 96.88 107 ASN A O 1
ATOM 810 N N . LEU A 1 108 ? 2.210 2.516 2.353 1.00 96.12 108 LEU A N 1
ATOM 811 C CA . LEU A 1 108 ? 3.413 3.164 1.815 1.00 96.12 108 LEU A CA 1
ATOM 812 C C . LEU A 1 108 ? 4.309 2.192 1.049 1.00 96.12 108 LEU A C 1
ATOM 814 O O . LEU A 1 108 ? 4.804 2.531 -0.020 1.00 96.12 108 LEU A O 1
ATOM 818 N N . ARG A 1 109 ? 4.522 0.977 1.569 1.00 94.50 109 ARG A N 1
ATOM 819 C CA . ARG A 1 109 ? 5.360 -0.027 0.897 1.00 94.50 109 ARG A CA 1
ATOM 820 C C . ARG A 1 109 ? 4.786 -0.447 -0.447 1.00 94.50 109 ARG A C 1
ATOM 822 O O . ARG A 1 109 ? 5.543 -0.561 -1.405 1.00 94.50 109 ARG A O 1
ATOM 829 N N . ILE A 1 110 ? 3.471 -0.646 -0.531 1.00 93.69 110 ILE A N 1
ATOM 830 C CA . ILE A 1 110 ? 2.824 -0.968 -1.805 1.00 93.69 110 ILE A CA 1
ATOM 831 C C . ILE A 1 110 ? 2.872 0.228 -2.758 1.00 93.69 110 ILE A C 1
ATOM 833 O O . ILE A 1 110 ? 3.233 0.042 -3.916 1.00 93.69 110 ILE A O 1
ATOM 837 N N . ALA A 1 111 ? 2.599 1.448 -2.283 1.00 92.75 111 ALA A N 1
ATOM 838 C CA . ALA A 1 111 ? 2.714 2.658 -3.100 1.00 92.75 111 ALA A CA 1
ATOM 839 C C . ALA A 1 111 ? 4.122 2.815 -3.701 1.00 92.75 111 ALA A C 1
ATOM 841 O O . ALA A 1 111 ? 4.262 3.010 -4.906 1.00 92.75 111 ALA A O 1
ATOM 842 N N . MET A 1 112 ? 5.167 2.656 -2.881 1.00 90.19 112 MET A N 1
ATOM 843 C CA . MET A 1 112 ? 6.557 2.699 -3.345 1.00 90.19 112 MET A CA 1
ATOM 844 C C . MET A 1 112 ? 6.851 1.594 -4.358 1.00 90.19 112 MET A C 1
ATOM 846 O O . MET A 1 112 ? 7.409 1.885 -5.406 1.00 90.19 112 MET A O 1
ATOM 850 N N . GLY A 1 113 ? 6.430 0.353 -4.094 1.00 90.38 113 GLY A N 1
ATOM 851 C CA . GLY A 1 113 ? 6.639 -0.756 -5.026 1.00 90.38 113 GLY A CA 1
ATOM 852 C C . GLY A 1 113 ? 5.962 -0.541 -6.384 1.00 90.38 113 GLY A C 1
ATOM 853 O O . GLY A 1 113 ? 6.542 -0.876 -7.415 1.00 90.38 113 GLY A O 1
ATOM 854 N N . ILE A 1 114 ? 4.766 0.063 -6.408 1.00 89.75 114 ILE A N 1
ATOM 855 C CA . ILE A 1 114 ? 4.075 0.437 -7.653 1.00 89.75 114 ILE A CA 1
ATOM 856 C C . ILE A 1 1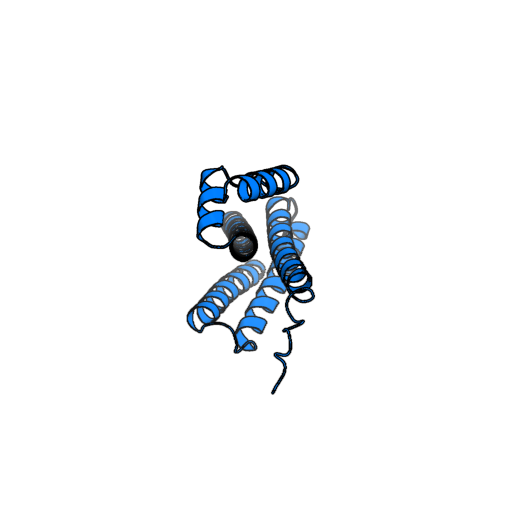14 ? 4.889 1.485 -8.420 1.00 89.75 114 ILE A C 1
ATOM 858 O O . ILE A 1 114 ? 5.129 1.313 -9.615 1.00 89.75 114 ILE A O 1
ATOM 862 N N . LEU A 1 115 ? 5.349 2.545 -7.749 1.00 87.56 115 LEU A N 1
ATOM 863 C CA . LEU A 1 115 ? 6.149 3.600 -8.380 1.00 87.56 115 LEU A CA 1
ATOM 864 C C . LEU A 1 115 ? 7.500 3.075 -8.880 1.00 87.56 115 LEU A C 1
ATOM 866 O O . LEU A 1 115 ? 7.889 3.364 -10.008 1.00 87.56 115 LEU A O 1
ATOM 870 N N . GLU A 1 116 ? 8.191 2.257 -8.086 1.00 87.44 116 GLU A N 1
ATOM 871 C CA . GLU A 1 116 ? 9.449 1.615 -8.478 1.00 87.44 116 GLU A CA 1
ATOM 872 C C . GLU A 1 116 ? 9.261 0.722 -9.709 1.00 87.44 116 GLU A C 1
ATOM 874 O O . GLU A 1 116 ? 10.081 0.764 -10.626 1.00 87.44 116 GLU A O 1
ATOM 879 N N . ALA A 1 117 ? 8.163 -0.038 -9.784 1.00 85.75 117 ALA A N 1
ATOM 880 C CA . ALA A 1 117 ? 7.840 -0.839 -10.961 1.00 85.75 117 ALA A CA 1
ATOM 881 C C . ALA A 1 117 ? 7.606 0.026 -12.213 1.00 85.75 117 ALA A C 1
ATOM 883 O O . ALA A 1 117 ? 8.049 -0.352 -13.297 1.00 85.75 117 ALA A O 1
ATOM 884 N N . GLN A 1 118 ? 6.969 1.194 -12.076 1.00 83.56 118 GLN A N 1
ATOM 885 C CA . GLN A 1 118 ? 6.783 2.136 -13.189 1.00 83.56 118 GLN A CA 1
ATOM 886 C C . GLN A 1 118 ? 8.106 2.752 -13.648 1.00 83.56 118 GLN A C 1
ATOM 888 O O . GLN A 1 118 ? 8.388 2.790 -14.844 1.00 83.56 118 GLN A O 1
ATOM 893 N N . ILE A 1 119 ? 8.951 3.184 -12.709 1.00 83.25 119 ILE A N 1
ATOM 894 C CA . ILE A 1 119 ? 10.277 3.733 -13.023 1.00 83.25 119 ILE A CA 1
ATOM 895 C C . ILE A 1 119 ? 11.136 2.665 -13.707 1.00 83.25 119 ILE A C 1
ATOM 897 O O . ILE A 1 119 ? 11.770 2.940 -14.721 1.00 83.25 119 ILE A O 1
ATOM 901 N N . ARG A 1 120 ? 11.109 1.422 -13.215 1.00 85.00 120 ARG A N 1
ATOM 902 C CA . ARG A 1 120 ? 11.804 0.297 -13.853 1.00 85.00 120 ARG A CA 1
ATOM 903 C C . ARG A 1 120 ? 11.286 0.024 -15.262 1.00 85.00 120 ARG A C 1
ATOM 905 O O . ARG A 1 120 ? 12.092 -0.222 -16.152 1.00 85.00 120 ARG A O 1
ATOM 912 N N . ALA A 1 121 ? 9.974 0.089 -15.485 1.00 84.06 121 ALA A N 1
ATOM 913 C CA . ALA A 1 121 ? 9.395 -0.078 -16.817 1.00 84.06 121 ALA A CA 1
ATOM 914 C C . ALA A 1 121 ? 9.809 1.045 -17.786 1.00 84.06 121 ALA A C 1
ATOM 916 O O . ALA A 1 121 ? 10.000 0.780 -18.970 1.00 84.06 121 ALA A O 1
ATOM 917 N N . LEU A 1 122 ? 9.975 2.275 -17.286 1.00 81.62 122 LEU A N 1
ATOM 918 C CA . LEU A 1 122 ? 10.427 3.426 -18.071 1.00 81.62 122 LEU A CA 1
ATOM 919 C C . LEU A 1 122 ? 11.916 3.339 -18.436 1.00 81.62 122 LEU A C 1
ATOM 921 O O . LEU A 1 122 ? 12.293 3.661 -19.560 1.00 81.62 122 LEU A O 1
ATOM 925 N N . LEU A 1 123 ? 12.756 2.946 -17.476 1.00 81.25 123 LEU A N 1
ATOM 926 C CA . LEU A 1 123 ? 14.212 2.961 -17.622 1.00 81.25 123 LEU A CA 1
ATOM 927 C C . LEU A 1 123 ? 14.767 1.673 -18.247 1.00 81.25 123 LEU A C 1
ATOM 929 O O . LEU A 1 123 ? 15.762 1.730 -18.958 1.00 81.25 123 LEU A O 1
ATOM 933 N N . GLY A 1 124 ? 14.137 0.523 -18.001 1.00 85.69 124 GLY A N 1
ATOM 934 C CA . GLY A 1 124 ? 14.762 -0.785 -18.202 1.00 85.69 124 GLY A CA 1
ATOM 935 C C . GLY A 1 124 ? 15.667 -1.177 -17.025 1.00 85.69 124 GLY A C 1
ATOM 936 O O . GLY A 1 124 ? 16.024 -0.352 -16.186 1.00 85.69 124 GLY A O 1
ATOM 937 N N . ASP A 1 125 ? 16.023 -2.462 -16.919 1.00 85.88 125 ASP A N 1
ATOM 938 C CA . ASP A 1 125 ? 16.677 -3.006 -15.716 1.00 85.88 125 ASP A CA 1
ATOM 939 C C . ASP A 1 125 ? 18.088 -2.446 -15.452 1.00 85.88 125 ASP A C 1
ATOM 941 O O . ASP A 1 125 ? 18.452 -2.228 -14.294 1.00 85.88 125 ASP A O 1
ATOM 945 N N . ALA A 1 126 ? 18.887 -2.218 -16.500 1.00 84.81 126 ALA A N 1
ATOM 946 C CA . ALA A 1 126 ? 20.265 -1.744 -16.357 1.00 84.81 126 ALA A CA 1
ATOM 947 C C . ALA A 1 126 ? 20.312 -0.270 -15.924 1.00 84.81 126 ALA A C 1
ATOM 949 O O . ALA A 1 126 ? 21.010 0.091 -14.974 1.00 84.81 126 ALA A O 1
ATOM 950 N N . GLU A 1 127 ? 19.518 0.576 -16.571 1.00 86.56 127 GLU A N 1
ATOM 951 C CA . GLU A 1 127 ? 19.377 1.988 -16.237 1.00 86.56 127 GLU A CA 1
ATOM 952 C C . GLU A 1 127 ? 18.688 2.181 -14.884 1.00 86.56 127 GLU A C 1
ATOM 954 O O . GLU A 1 127 ? 19.089 3.069 -14.135 1.00 86.56 127 GLU A O 1
ATOM 959 N N . PHE A 1 128 ? 17.722 1.329 -14.521 1.00 86.12 128 PHE A N 1
ATOM 960 C CA . PHE A 1 128 ? 17.129 1.336 -13.183 1.00 86.12 128 PHE A CA 1
ATOM 961 C C . 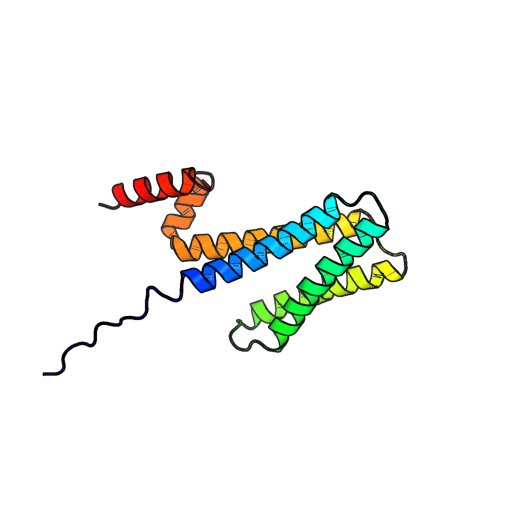PHE A 1 128 ? 18.178 1.065 -12.099 1.00 86.12 128 PHE A C 1
ATOM 963 O O . PHE A 1 128 ? 18.227 1.784 -11.105 1.00 86.12 128 PHE A O 1
ATOM 970 N N . ALA A 1 129 ? 19.065 0.085 -12.300 1.00 88.62 129 ALA A N 1
ATOM 971 C CA . ALA A 1 129 ? 20.141 -0.194 -11.349 1.00 88.62 129 ALA A CA 1
ATOM 972 C C . ALA A 1 129 ? 21.108 0.994 -11.197 1.00 88.62 129 ALA A C 1
ATOM 974 O O . ALA A 1 129 ? 21.565 1.282 -10.089 1.00 88.62 129 ALA A O 1
ATOM 975 N N . ARG A 1 130 ? 21.393 1.717 -12.290 1.00 88.25 130 ARG A N 1
ATOM 976 C CA . ARG A 1 130 ? 22.199 2.946 -12.235 1.00 88.25 130 ARG A CA 1
ATOM 977 C C . ARG A 1 130 ? 21.467 4.073 -11.506 1.00 88.25 130 ARG A C 1
ATOM 979 O O . ARG A 1 130 ? 22.054 4.716 -10.647 1.00 88.25 130 ARG A O 1
ATOM 986 N N . TRP A 1 131 ? 20.180 4.259 -11.786 1.00 88.69 131 TRP A N 1
ATOM 987 C CA . TRP A 1 131 ? 19.324 5.220 -11.090 1.00 88.69 131 TRP A CA 1
ATOM 988 C C . TRP A 1 131 ? 19.267 4.958 -9.574 1.00 88.69 131 TRP A C 1
ATOM 990 O O . TRP A 1 131 ? 19.348 5.895 -8.780 1.00 88.69 131 TRP A O 1
ATOM 1000 N N . GLU A 1 132 ? 19.193 3.690 -9.153 1.00 87.56 132 GLU A N 1
ATOM 1001 C CA . GLU A 1 132 ? 19.276 3.323 -7.735 1.00 87.56 132 GLU A CA 1
ATOM 1002 C C . GLU A 1 132 ? 20.646 3.643 -7.126 1.00 87.56 132 GLU A C 1
ATOM 1004 O O . GLU A 1 132 ? 20.707 4.196 -6.026 1.00 87.56 132 GLU A O 1
ATOM 1009 N N . ALA A 1 133 ? 21.735 3.324 -7.834 1.00 89.81 133 ALA A N 1
ATOM 1010 C CA . ALA A 1 133 ? 23.101 3.595 -7.382 1.00 89.81 133 ALA A CA 1
ATOM 1011 C C . ALA A 1 133 ? 23.387 5.100 -7.232 1.00 89.81 133 ALA A C 1
ATOM 1013 O O . ALA A 1 133 ? 24.113 5.498 -6.321 1.00 89.81 133 ALA A O 1
ATOM 1014 N N . ASP A 1 134 ? 22.757 5.924 -8.069 1.00 87.81 134 ASP A N 1
ATOM 1015 C CA . ASP A 1 134 ? 22.884 7.384 -8.063 1.00 87.81 134 ASP A CA 1
ATOM 1016 C C . ASP A 1 134 ? 21.970 8.067 -7.023 1.00 87.81 134 ASP A C 1
ATOM 1018 O O . ASP A 1 134 ? 21.857 9.292 -6.989 1.00 87.81 134 ASP A O 1
ATOM 1022 N N . GLY A 1 135 ? 21.321 7.294 -6.145 1.00 88.38 135 GLY A N 1
ATOM 1023 C CA . GLY A 1 135 ? 20.540 7.828 -5.029 1.00 88.38 135 GLY A CA 1
ATOM 1024 C C . GLY A 1 135 ? 19.086 8.157 -5.364 1.00 88.38 135 GLY A C 1
ATOM 1025 O O . GLY A 1 135 ? 18.456 8.904 -4.618 1.00 88.38 135 GLY A O 1
ATOM 1026 N N . ARG A 1 136 ? 18.537 7.570 -6.437 1.00 86.81 136 ARG A N 1
ATOM 1027 C CA . ARG A 1 136 ? 17.122 7.680 -6.832 1.00 86.81 136 ARG A CA 1
ATOM 1028 C C . ARG A 1 136 ? 16.676 9.132 -7.096 1.00 86.81 136 ARG A C 1
ATOM 1030 O O . ARG A 1 136 ? 15.720 9.592 -6.466 1.00 86.81 136 ARG A O 1
ATOM 1037 N N . PRO A 1 137 ? 17.338 9.871 -8.011 1.00 84.19 137 PRO A N 1
ATOM 1038 C CA . PRO A 1 137 ? 16.940 11.238 -8.352 1.00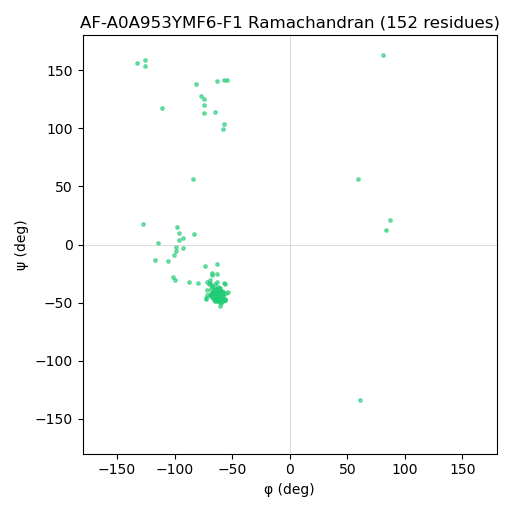 84.19 137 PRO A CA 1
ATOM 1039 C C . PRO A 1 137 ? 15.480 11.293 -8.829 1.00 84.19 137 PRO A C 1
ATOM 1041 O O . PRO A 1 137 ? 15.014 10.392 -9.531 1.00 84.19 137 PRO A O 1
ATOM 1044 N N . MET A 1 138 ? 14.759 12.348 -8.440 1.00 78.00 138 MET A N 1
ATOM 1045 C CA . MET A 1 138 ? 13.311 12.526 -8.635 1.00 78.00 138 MET A CA 1
ATOM 1046 C C . MET A 1 138 ? 13.001 13.925 -9.194 1.00 78.00 138 MET A C 1
ATOM 1048 O O . MET A 1 138 ? 13.763 14.867 -8.989 1.00 78.00 138 MET A O 1
ATOM 1052 N N . GLY A 1 139 ? 11.861 14.086 -9.874 1.00 77.00 139 GLY A N 1
ATOM 1053 C CA . GLY A 1 139 ? 11.407 15.393 -10.371 1.00 77.00 139 GLY A CA 1
ATOM 1054 C C . GLY A 1 139 ? 12.386 16.027 -11.378 1.00 77.00 139 GLY A C 1
ATOM 1055 O O . GLY A 1 139 ? 12.854 15.322 -12.271 1.00 77.00 139 GLY A O 1
ATOM 1056 N N . PRO A 1 140 ? 12.732 17.324 -11.254 1.00 76.94 140 PRO A N 1
ATOM 1057 C CA . PRO A 1 140 ? 13.685 17.981 -12.158 1.00 76.94 140 PRO A CA 1
ATOM 1058 C C . PRO A 1 140 ? 15.061 17.299 -12.212 1.00 76.94 140 PRO A C 1
ATOM 1060 O O . PRO A 1 140 ? 15.688 17.248 -13.271 1.00 76.94 140 PRO A O 1
ATOM 1063 N N . ASP A 1 141 ? 15.509 16.717 -11.094 1.00 82.31 141 ASP A N 1
ATOM 1064 C CA . ASP A 1 141 ? 16.780 15.989 -11.035 1.00 82.31 141 ASP A CA 1
ATOM 1065 C C . ASP A 1 141 ? 16.717 14.687 -11.843 1.00 82.31 141 ASP A C 1
ATOM 1067 O O . ASP A 1 141 ? 17.717 14.271 -12.425 1.00 82.31 141 ASP A O 1
ATOM 1071 N N . MET A 1 142 ? 15.537 14.062 -11.936 1.00 80.88 142 MET A N 1
ATOM 1072 C CA . MET A 1 142 ? 15.317 12.887 -12.782 1.00 80.88 142 MET A CA 1
ATOM 1073 C C . MET A 1 142 ? 15.400 13.247 -14.268 1.00 80.88 142 MET A C 1
ATOM 1075 O O . MET A 1 142 ? 16.032 12.519 -15.027 1.00 80.88 142 MET A O 1
ATOM 1079 N N . GLU A 1 143 ? 14.821 14.374 -14.692 1.00 78.62 143 GLU A N 1
ATOM 1080 C CA . GLU A 1 143 ? 14.912 14.834 -16.086 1.00 78.62 143 GLU A CA 1
ATOM 1081 C C . GLU A 1 143 ? 16.363 15.121 -16.487 1.00 78.62 143 GLU A C 1
ATOM 1083 O O . GLU A 1 143 ? 16.829 14.647 -17.527 1.00 78.62 143 GLU A O 1
ATOM 1088 N N . ALA A 1 144 ? 17.100 15.840 -15.635 1.00 83.56 144 ALA A N 1
ATOM 1089 C CA . ALA A 1 144 ? 18.519 16.105 -15.843 1.00 83.56 144 ALA A CA 1
ATOM 1090 C C . ALA A 1 144 ? 19.332 14.800 -15.880 1.00 83.56 144 ALA A C 1
ATOM 1092 O O . ALA A 1 144 ? 20.147 14.599 -16.784 1.00 83.56 144 ALA A O 1
ATOM 1093 N N . TRP A 1 145 ? 19.073 13.878 -14.947 1.00 88.00 145 TRP A N 1
ATOM 1094 C CA . TRP A 1 145 ? 19.720 12.568 -14.914 1.00 88.00 145 TRP A CA 1
ATOM 1095 C C . TRP A 1 145 ? 19.453 11.769 -16.194 1.00 88.00 145 TRP A C 1
ATOM 1097 O O . TRP A 1 145 ? 20.394 11.236 -16.776 1.00 88.00 145 TRP A O 1
ATOM 1107 N N . MET A 1 146 ? 18.212 11.742 -16.693 1.00 81.56 146 MET A N 1
ATOM 1108 C CA . MET A 1 146 ? 17.853 11.048 -17.937 1.00 81.56 146 MET A CA 1
ATOM 1109 C C . MET A 1 146 ? 18.545 11.656 -19.167 1.00 81.56 146 MET A C 1
ATOM 1111 O O . MET A 1 146 ? 18.995 10.921 -20.047 1.00 81.56 146 MET A O 1
ATOM 1115 N N . GLN A 1 147 ? 18.689 12.984 -19.226 1.00 82.62 147 GLN A N 1
ATOM 1116 C CA . GLN A 1 147 ? 19.422 13.657 -20.305 1.00 82.62 147 GLN A CA 1
ATOM 1117 C C . GLN A 1 147 ? 20.920 13.316 -20.278 1.00 82.62 147 GLN A C 1
ATOM 1119 O O . GLN A 1 147 ? 21.502 12.992 -21.316 1.00 82.62 147 GLN A O 1
ATOM 1124 N N . HIS A 1 148 ? 21.541 13.327 -19.095 1.00 79.31 148 HIS A N 1
ATOM 1125 C CA . HIS A 1 148 ? 22.937 12.916 -18.923 1.00 79.31 148 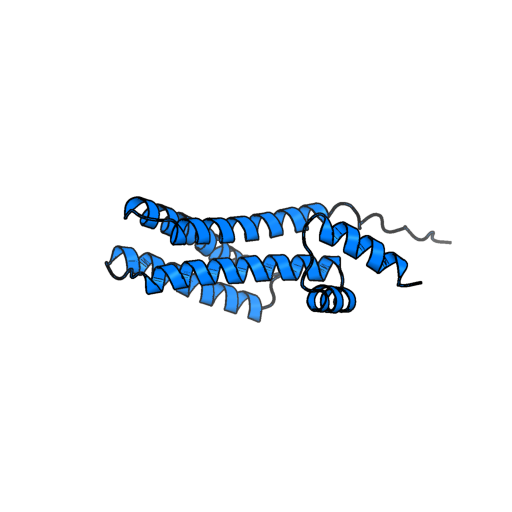HIS A CA 1
ATOM 1126 C C . HIS A 1 148 ? 23.147 11.429 -19.230 1.00 79.31 148 HIS A C 1
ATOM 1128 O O . HIS A 1 148 ? 24.120 11.064 -19.895 1.00 79.31 148 HIS A O 1
ATOM 1134 N N . ALA A 1 149 ? 22.214 10.585 -18.790 1.00 73.38 149 ALA A N 1
ATOM 1135 C CA . ALA A 1 149 ? 22.190 9.153 -19.042 1.00 73.38 149 ALA A CA 1
ATOM 1136 C C . ALA A 1 149 ? 22.144 8.825 -20.538 1.00 73.38 149 ALA A C 1
ATOM 1138 O O . ALA A 1 149 ? 22.847 7.917 -20.971 1.00 73.38 149 ALA A O 1
ATOM 1139 N N . ALA A 1 150 ? 21.361 9.568 -21.325 1.00 73.62 150 ALA A N 1
ATOM 1140 C CA . ALA A 1 150 ? 21.290 9.407 -22.776 1.00 73.62 150 ALA A CA 1
ATOM 1141 C C . ALA A 1 150 ? 22.578 9.864 -23.486 1.00 73.62 150 ALA A C 1
ATOM 1143 O O . ALA A 1 150 ? 22.987 9.262 -24.476 1.00 73.62 150 ALA A O 1
ATOM 1144 N N . ALA A 1 151 ? 23.250 10.898 -22.967 1.00 71.75 151 ALA A N 1
ATOM 1145 C CA . ALA A 1 151 ? 24.487 11.427 -23.543 1.00 71.75 151 ALA A CA 1
ATOM 1146 C C . ALA A 1 151 ? 25.720 10.527 -23.324 1.00 71.75 151 ALA A C 1
ATOM 1148 O O . ALA A 1 151 ? 26.719 10.688 -24.020 1.00 71.75 151 ALA A O 1
ATOM 1149 N N . THR A 1 152 ? 25.669 9.595 -22.365 1.00 61.19 152 THR A N 1
ATOM 1150 C CA . THR A 1 152 ? 26.787 8.700 -22.001 1.00 61.19 152 THR A CA 1
ATOM 1151 C C . THR A 1 152 ? 26.706 7.301 -22.622 1.00 61.19 152 THR A C 1
ATOM 1153 O O . THR A 1 152 ? 27.624 6.509 -22.430 1.00 61.19 152 THR A O 1
ATOM 1156 N N . THR A 1 153 ? 25.648 6.996 -23.380 1.00 56.88 153 THR A N 1
ATOM 1157 C CA . THR A 1 153 ? 25.427 5.682 -24.025 1.00 56.88 153 THR A CA 1
ATOM 1158 C C . THR A 1 153 ? 25.852 5.660 -25.511 1.00 56.88 153 THR A C 1
ATOM 1160 O O . THR A 1 153 ? 25.503 4.739 -26.248 1.00 56.88 153 THR A O 1
ATOM 1163 N N . HIS A 1 154 ? 26.620 6.660 -25.960 1.00 43.25 154 HIS A N 1
ATOM 1164 C CA . HIS A 1 154 ? 27.268 6.727 -27.284 1.00 43.25 154 HIS A CA 1
ATOM 1165 C C . HIS A 1 154 ? 28.784 6.499 -27.204 1.00 43.25 154 HIS A C 1
ATOM 1167 O O . HIS A 1 154 ? 29.403 6.410 -28.289 1.00 43.25 154 HIS A O 1
#

Secondary structure (DSSP, 8-state):
---------SSSSHHHHHHHHHHHHHHHHHHHHHHHT--SHHHHHHHHHHHHHHHHHHHHHHHH-SSS-HHHHHHHHHHHHHHHHHHHHIIIII--HHHHHHHHHHHHHHHHHHHHHHHHHHH-HHHHHHHHHTT---THHHHHHHHHHHHT--

Solvent-accessible surface area (backbone atoms only — not comparable to full-atom values): 8580 Å² total; per-residue (Å²): 138,82,82,82,80,77,82,90,75,82,77,83,58,58,62,61,52,50,52,50,48,53,50,53,20,48,56,29,37,51,31,18,50,36,46,74,69,38,88,45,73,66,43,40,52,52,19,50,50,53,42,43,55,54,36,52,49,50,35,49,47,46,71,69,52,82,87,56,55,70,71,59,32,51,54,48,36,56,53,24,53,52,52,47,50,54,56,63,38,33,84,74,71,67,64,44,71,70,56,50,52,49,53,25,48,50,28,40,52,52,18,48,53,47,50,52,51,49,52,32,70,73,53,34,73,70,52,33,52,50,39,56,74,69,68,56,62,58,71,73,52,30,56,52,47,52,55,53,55,62,69,72,78,117

Nearest PDB structures (foldseek):
  2lfd-assembly1_A  TM=4.937E-01  e=3.626E-01  Escherichia coli
  6xr2-assembly1_A  TM=3.407E-01  e=3.112E-01  synthetic construct
  8e0l-assembly1_C  TM=3.895E-01  e=2.926E+00  synthetic construct
  9dze-assembly1_S  TM=3.669E-01  e=8.527E+00  synthetic construct

pLDDT: mean 83.12, std 17.1, range [32.31, 97.38]

Radius of gyration: 19.93 Å; Cα contacts (8 Å, |Δi|>4): 94; chains: 1; bounding box: 42×35×73 Å

Sequence (154 aa):
MIEPQTSHLNGLNLNAVMDSAVSEANALAEAALMIQNAETDQQIGDALRRTFQLWAGLRAAADWRRDWPAPLTAGVRDLADFVLSTILGAERGEMTVAKLTTLATINLRIAMGILEAQIRALLGDAEFARWEADGRPMGPDMEAWMQHAAATTH

Foldseek 3Di:
DDDDDDDPDPDPPLVVVLVVLLVLLVLLLVLLVLLVPDPDPVSNVVSLVSLLVSLVVQLVCLVPDPPDDPVVSVVSNVVSCVSNVLSVVVVVVPDDNVSSNVSSVVSNVVSVVSVLVSVCVVQPDVRSVVCVVVPNDDDPRVVVVVVVVVVPPD